Protein AF-A0A6P0DT56-F1 (afdb_monomer_lite)

Radius of gyration: 15.14 Å; chains: 1; bounding box: 26×44×41 Å

pLDDT: mean 78.33, std 18.69, range [40.72, 94.69]

Sequence (68 aa):
MREMDAAWREWLATNVSRGCTQESMIEAMVQGGFEIDAAREIVRRAASETGAAATVAASPEEEARAYH

Structure (mmCIF, N/CA/C/O backbone):
data_AF-A0A6P0DT56-F1
#
_entry.id   AF-A0A6P0DT56-F1
#
loop_
_atom_site.group_PDB
_atom_site.id
_atom_site.type_symbol
_atom_site.label_atom_id
_atom_site.label_alt_id
_atom_site.label_comp_id
_atom_site.label_asym_id
_atom_site.label_entity_id
_atom_site.label_seq_id
_atom_site.pdbx_PDB_ins_code
_atom_site.Cartn_x
_atom_site.Cartn_y
_atom_site.Cartn_z
_atom_site.occupancy
_atom_site.B_iso_or_equiv
_atom_site.auth_seq_id
_atom_site.auth_comp_id
_atom_site.auth_asym_id
_atom_site.auth_atom_id
_atom_site.pdbx_PDB_model_num
ATOM 1 N N . MET A 1 1 ? 13.876 0.162 -11.057 1.00 62.09 1 MET A N 1
ATOM 2 C CA . MET A 1 1 ? 12.520 0.132 -10.482 1.00 62.09 1 MET A CA 1
ATOM 3 C C . MET A 1 1 ? 12.389 -1.155 -9.688 1.00 62.09 1 MET A C 1
ATOM 5 O O . MET A 1 1 ? 12.633 -2.213 -10.259 1.00 62.09 1 MET A O 1
ATOM 9 N N . ARG A 1 2 ? 12.131 -1.070 -8.379 1.00 78.44 2 ARG A N 1
ATOM 10 C CA . ARG A 1 2 ? 11.868 -2.245 -7.534 1.00 78.44 2 ARG A CA 1
ATOM 11 C C . ARG A 1 2 ? 10.535 -2.882 -7.951 1.00 78.44 2 ARG A C 1
ATOM 13 O O . ARG A 1 2 ? 9.580 -2.162 -8.229 1.00 78.44 2 ARG A O 1
ATOM 20 N N . GLU A 1 3 ? 10.467 -4.209 -7.987 1.00 83.25 3 GLU A N 1
ATOM 21 C CA . GLU A 1 3 ? 9.229 -4.949 -8.261 1.00 83.25 3 GLU A CA 1
ATOM 22 C C . GLU A 1 3 ? 8.491 -5.329 -6.969 1.00 83.25 3 GLU A C 1
ATOM 24 O O . GLU A 1 3 ? 9.090 -5.459 -5.899 1.00 83.25 3 GLU A O 1
ATOM 29 N N . MET A 1 4 ? 7.174 -5.527 -7.077 1.00 87.38 4 MET A N 1
ATOM 30 C CA . MET A 1 4 ? 6.327 -5.970 -5.969 1.00 87.38 4 MET A CA 1
ATOM 31 C C . MET A 1 4 ? 6.512 -7.473 -5.709 1.00 87.38 4 MET A C 1
ATOM 33 O O . MET A 1 4 ? 5.813 -8.319 -6.277 1.00 87.38 4 MET A O 1
ATOM 37 N N . ASP A 1 5 ? 7.473 -7.801 -4.846 1.00 90.25 5 ASP A N 1
ATOM 38 C CA . ASP A 1 5 ? 7.769 -9.167 -4.419 1.00 90.25 5 ASP A CA 1
ATOM 39 C C . ASP A 1 5 ? 6.864 -9.651 -3.262 1.00 90.25 5 ASP A C 1
ATOM 41 O O . ASP A 1 5 ? 6.025 -8.919 -2.729 1.00 90.25 5 ASP A O 1
ATOM 45 N N . ALA A 1 6 ? 6.977 -10.935 -2.904 1.00 89.56 6 ALA A N 1
ATOM 46 C CA . ALA A 1 6 ? 6.127 -11.547 -1.883 1.00 89.56 6 ALA A CA 1
ATOM 47 C C . ALA A 1 6 ? 6.317 -10.931 -0.487 1.00 89.56 6 ALA A C 1
ATOM 49 O O . ALA A 1 6 ? 5.337 -10.817 0.247 1.00 89.56 6 ALA A O 1
ATOM 50 N N . ALA A 1 7 ? 7.534 -10.493 -0.147 1.00 90.69 7 ALA A N 1
ATOM 51 C CA . ALA A 1 7 ? 7.817 -9.897 1.153 1.00 90.69 7 ALA A CA 1
ATOM 52 C C . ALA A 1 7 ? 7.148 -8.522 1.281 1.00 90.69 7 ALA A C 1
ATOM 54 O O . ALA A 1 7 ? 6.558 -8.215 2.315 1.00 90.69 7 ALA A O 1
ATOM 55 N N . TRP A 1 8 ? 7.154 -7.719 0.211 1.00 92.25 8 TRP A N 1
ATOM 56 C CA . TRP A 1 8 ? 6.446 -6.434 0.203 1.00 92.25 8 TRP A CA 1
ATOM 57 C C . TRP A 1 8 ? 4.926 -6.585 0.268 1.00 92.25 8 TRP A C 1
ATOM 59 O O . TRP A 1 8 ? 4.272 -5.800 0.954 1.00 92.25 8 TRP A O 1
ATOM 69 N N . ARG A 1 9 ? 4.354 -7.612 -0.375 1.00 90.44 9 ARG A N 1
ATOM 70 C CA . ARG A 1 9 ? 2.915 -7.909 -0.258 1.00 90.44 9 ARG A CA 1
ATOM 71 C C . ARG A 1 9 ? 2.516 -8.272 1.171 1.00 90.44 9 ARG A C 1
ATOM 73 O O . ARG A 1 9 ? 1.517 -7.761 1.670 1.00 90.44 9 ARG A O 1
ATOM 80 N N . GLU A 1 10 ? 3.300 -9.118 1.833 1.00 91.38 10 GLU A N 1
ATOM 81 C CA . GLU A 1 10 ? 3.059 -9.504 3.228 1.00 91.38 10 GLU A CA 1
ATOM 82 C C . GLU A 1 10 ? 3.230 -8.318 4.187 1.00 91.38 10 GLU A C 1
ATOM 84 O O . GLU A 1 10 ? 2.395 -8.093 5.070 1.00 91.38 10 GLU A O 1
ATOM 89 N N . TRP A 1 11 ? 4.271 -7.509 3.976 1.00 93.00 11 TRP A N 1
ATOM 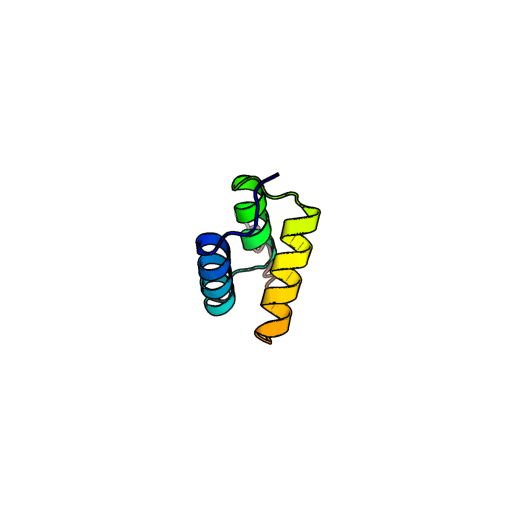90 C CA . TRP A 1 11 ? 4.479 -6.277 4.728 1.00 93.00 11 TRP A CA 1
ATOM 91 C C . TRP A 1 11 ? 3.288 -5.328 4.570 1.00 93.00 11 TRP A C 1
ATOM 93 O O . TRP A 1 11 ? 2.768 -4.834 5.571 1.00 93.00 11 TRP A O 1
ATOM 103 N N . LEU A 1 12 ? 2.802 -5.112 3.346 1.00 91.50 12 LEU A N 1
ATOM 104 C CA . LEU A 1 12 ? 1.682 -4.210 3.090 1.00 91.50 12 LEU A CA 1
ATOM 105 C C . LEU A 1 12 ? 0.403 -4.709 3.769 1.00 91.50 12 LEU A C 1
ATOM 107 O O . LEU A 1 12 ? -0.236 -3.943 4.484 1.00 91.50 12 LEU A O 1
ATOM 111 N N . ALA A 1 13 ? 0.077 -5.996 3.630 1.00 89.25 13 ALA A N 1
ATOM 112 C CA . ALA A 1 13 ? -1.075 -6.599 4.300 1.00 89.25 13 ALA A CA 1
ATOM 113 C C . ALA A 1 13 ? -0.998 -6.439 5.829 1.00 89.25 13 ALA A C 1
ATOM 115 O O . ALA A 1 13 ? -1.986 -6.088 6.475 1.00 89.25 13 ALA A O 1
ATOM 116 N N . THR A 1 14 ? 0.193 -6.617 6.407 1.00 90.19 14 THR A N 1
ATOM 117 C CA . THR A 1 14 ? 0.425 -6.432 7.844 1.00 90.19 14 THR A CA 1
AT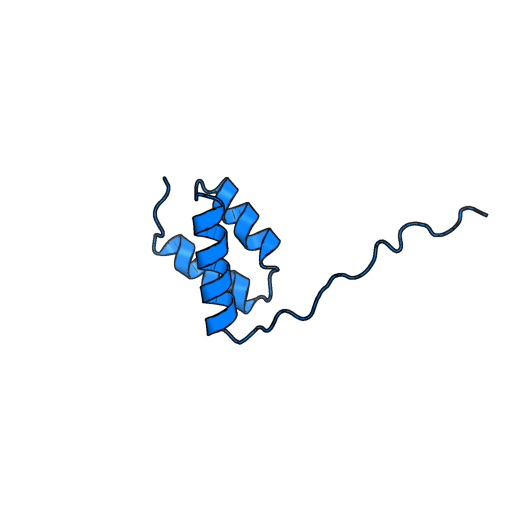OM 118 C C . THR A 1 14 ? 0.221 -4.978 8.276 1.00 90.19 14 THR A C 1
ATOM 120 O O . THR A 1 14 ? -0.414 -4.730 9.298 1.00 90.19 14 THR A O 1
ATOM 123 N N . ASN A 1 15 ? 0.735 -4.005 7.519 1.00 90.12 15 ASN A N 1
ATOM 124 C CA . ASN A 1 15 ? 0.615 -2.582 7.863 1.00 90.12 15 ASN A CA 1
ATOM 125 C C . ASN A 1 15 ? -0.818 -2.072 7.692 1.00 90.12 15 ASN A C 1
ATOM 127 O O . ASN A 1 15 ? -1.318 -1.351 8.555 1.00 90.12 15 ASN A O 1
ATOM 131 N N . VAL A 1 16 ? -1.510 -2.513 6.642 1.00 88.38 16 VAL A N 1
ATOM 132 C CA . VAL A 1 16 ? -2.930 -2.211 6.449 1.00 88.38 16 VAL A CA 1
ATOM 133 C C . VAL A 1 16 ? -3.764 -2.824 7.577 1.00 88.38 16 VAL A C 1
ATOM 135 O O . VAL A 1 16 ? -4.572 -2.125 8.181 1.00 88.38 16 VAL A O 1
ATOM 138 N N . SER A 1 17 ? -3.512 -4.084 7.953 1.00 85.69 17 SER A N 1
ATOM 139 C CA . SER A 1 17 ? -4.204 -4.731 9.079 1.00 85.69 17 SER A CA 1
ATOM 140 C C . SER A 1 17 ? -3.926 -4.063 10.430 1.00 85.69 17 SER A C 1
ATOM 142 O O . SER A 1 17 ? -4.760 -4.151 11.328 1.00 85.69 17 SER A O 1
ATOM 144 N N . ARG A 1 18 ? -2.766 -3.417 10.600 1.00 85.81 18 ARG A N 1
ATOM 145 C CA . ARG A 1 18 ? -2.424 -2.640 11.803 1.00 85.81 18 ARG A CA 1
ATOM 146 C C . ARG A 1 18 ? -3.065 -1.251 11.822 1.00 85.81 18 ARG A C 1
ATOM 148 O O . ARG A 1 18 ? -3.008 -0.592 12.855 1.00 85.81 18 ARG A O 1
ATOM 155 N N . GLY A 1 19 ? -3.653 -0.807 10.710 1.00 85.31 19 GLY A N 1
ATOM 156 C CA . GLY A 1 19 ? -4.208 0.537 10.570 1.00 85.31 19 GLY A CA 1
ATOM 157 C C . GLY A 1 19 ? -3.146 1.621 10.377 1.00 85.31 19 GLY A C 1
ATOM 158 O O . GLY A 1 19 ? -3.379 2.772 10.740 1.00 85.31 19 GLY A O 1
ATOM 159 N N . CYS A 1 20 ? -1.973 1.278 9.832 1.00 87.25 20 CYS A N 1
ATOM 160 C CA . CYS A 1 20 ? -0.972 2.279 9.467 1.00 87.25 20 CYS A CA 1
ATOM 161 C C . CYS A 1 20 ? -1.538 3.262 8.430 1.00 87.25 20 CYS A C 1
ATOM 163 O O . CYS A 1 20 ? -2.357 2.902 7.582 1.00 87.25 20 CYS A O 1
ATOM 165 N N . THR A 1 21 ? -1.082 4.515 8.480 1.00 88.88 21 THR A N 1
ATOM 166 C CA . THR A 1 21 ? -1.509 5.539 7.522 1.00 88.88 21 THR A CA 1
ATOM 167 C C . THR A 1 21 ? -0.963 5.236 6.129 1.00 88.88 21 THR A C 1
ATOM 169 O O . THR A 1 21 ? 0.132 4.691 5.959 1.00 88.88 21 THR A O 1
ATOM 172 N N . GLN A 1 22 ? -1.732 5.615 5.106 1.00 90.75 22 GLN A N 1
ATOM 173 C CA . GLN A 1 22 ? -1.324 5.425 3.713 1.00 90.75 22 GLN A CA 1
ATOM 174 C C . GLN A 1 22 ? -0.017 6.165 3.406 1.00 90.75 22 GLN A C 1
ATOM 176 O O . GLN A 1 22 ? 0.846 5.609 2.737 1.00 90.75 22 GLN A O 1
ATOM 181 N N . GLU A 1 23 ? 0.164 7.374 3.943 1.00 90.88 23 GLU A N 1
ATOM 182 C CA . GLU A 1 23 ? 1.374 8.182 3.748 1.00 90.88 23 GLU A CA 1
ATOM 183 C C . GLU A 1 23 ? 2.631 7.492 4.286 1.00 90.88 23 GLU A C 1
ATOM 185 O O . GLU A 1 23 ? 3.598 7.346 3.538 1.00 90.88 23 GLU A O 1
ATOM 190 N N . SER A 1 24 ? 2.599 6.963 5.515 1.00 90.88 24 SER A N 1
ATOM 191 C CA . SER A 1 24 ? 3.740 6.225 6.071 1.00 90.88 24 SER A CA 1
ATOM 192 C C . SER A 1 24 ? 4.053 4.957 5.275 1.00 90.88 24 SER A C 1
ATOM 194 O O . SER A 1 24 ? 5.220 4.600 5.112 1.00 90.88 24 SER A O 1
ATOM 196 N N . MET A 1 25 ? 3.028 4.284 4.738 1.00 92.88 25 MET A N 1
ATOM 197 C CA . MET A 1 25 ? 3.243 3.114 3.887 1.00 92.88 25 MET A CA 1
ATOM 198 C C . MET A 1 25 ? 3.883 3.486 2.542 1.00 92.88 25 MET A C 1
ATOM 200 O O . MET A 1 25 ? 4.799 2.803 2.086 1.00 92.88 25 MET A O 1
ATOM 204 N N . ILE A 1 26 ? 3.435 4.583 1.927 1.00 94.06 26 ILE A N 1
ATOM 205 C CA . ILE A 1 26 ? 3.986 5.096 0.667 1.00 94.06 26 I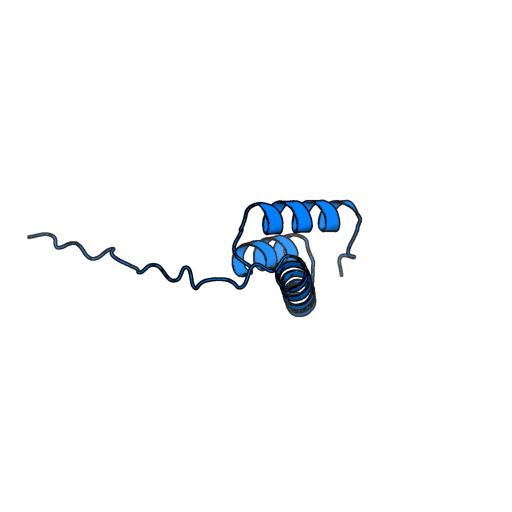LE A CA 1
ATOM 206 C C . ILE A 1 26 ? 5.448 5.510 0.851 1.00 94.06 26 ILE A C 1
ATOM 208 O O . ILE A 1 26 ? 6.284 5.128 0.035 1.00 94.06 26 ILE A O 1
ATOM 212 N N . GLU A 1 27 ? 5.777 6.244 1.918 1.00 94.19 27 GLU A N 1
ATOM 213 C CA . GLU A 1 27 ? 7.159 6.645 2.205 1.00 94.19 27 GLU A CA 1
ATOM 214 C C . GLU A 1 27 ? 8.090 5.439 2.335 1.00 94.19 27 GLU A C 1
ATOM 216 O O . GLU A 1 27 ? 9.143 5.406 1.699 1.00 94.19 27 GLU A O 1
ATOM 221 N N . ALA A 1 28 ? 7.687 4.416 3.094 1.00 93.25 28 ALA A N 1
ATOM 222 C CA . ALA A 1 28 ? 8.482 3.203 3.255 1.00 93.25 28 ALA A CA 1
ATOM 223 C C . ALA A 1 28 ? 8.695 2.463 1.921 1.00 93.25 28 ALA A C 1
ATOM 225 O O . ALA A 1 28 ? 9.789 1.959 1.660 1.00 93.25 28 ALA A O 1
ATOM 226 N N . MET A 1 29 ? 7.686 2.437 1.042 1.00 93.31 29 MET A N 1
ATOM 227 C CA . MET A 1 29 ? 7.830 1.875 -0.304 1.00 93.31 29 MET A CA 1
ATOM 228 C C . MET A 1 29 ? 8.793 2.701 -1.169 1.00 93.31 29 MET A C 1
ATOM 230 O O . MET A 1 29 ? 9.666 2.135 -1.825 1.00 93.31 29 MET A O 1
ATOM 234 N N . VAL A 1 30 ? 8.702 4.031 -1.151 1.00 94.69 30 VAL A N 1
ATOM 235 C CA . VAL A 1 30 ? 9.623 4.894 -1.912 1.00 94.69 30 VAL A CA 1
ATOM 236 C C . VAL A 1 30 ? 11.063 4.728 -1.422 1.00 94.69 30 VAL A C 1
ATOM 238 O O . VAL A 1 30 ? 11.973 4.547 -2.231 1.00 94.69 30 VAL A O 1
ATOM 241 N N . GLN A 1 31 ? 11.275 4.678 -0.105 1.00 93.00 31 GLN A N 1
ATOM 242 C CA . GLN A 1 31 ? 12.584 4.380 0.491 1.00 93.00 31 GLN A CA 1
ATOM 243 C C . GLN A 1 31 ? 13.091 2.978 0.109 1.00 93.00 31 GLN A C 1
ATOM 245 O O . GLN A 1 31 ? 14.291 2.775 -0.067 1.00 93.00 31 GLN A O 1
ATOM 250 N N . GLY A 1 32 ? 12.181 2.018 -0.083 1.00 90.31 32 GLY A N 1
ATOM 251 C CA . GLY A 1 32 ? 12.466 0.680 -0.605 1.00 90.31 32 GLY A CA 1
ATOM 252 C C . GLY A 1 32 ? 12.801 0.623 -2.103 1.00 90.31 32 GLY A C 1
ATOM 253 O O . GLY A 1 32 ? 13.140 -0.452 -2.606 1.00 90.31 32 GLY A O 1
ATOM 254 N N . GLY A 1 33 ? 12.722 1.749 -2.820 1.00 92.19 33 GLY A N 1
ATOM 255 C CA . GLY A 1 33 ? 13.039 1.864 -4.246 1.00 92.19 33 GLY A CA 1
ATOM 256 C C . GLY A 1 33 ? 11.848 1.676 -5.191 1.00 92.19 33 GLY A C 1
ATOM 257 O O . GLY A 1 33 ? 12.052 1.401 -6.381 1.00 92.19 33 GLY A O 1
ATOM 258 N N . PHE A 1 34 ? 10.616 1.777 -4.683 1.00 92.94 34 PHE A N 1
ATOM 259 C CA . PHE A 1 34 ? 9.422 1.882 -5.521 1.00 92.94 34 PHE A CA 1
ATOM 260 C C . PHE A 1 34 ? 9.244 3.313 -6.033 1.00 92.94 34 PHE A C 1
ATOM 262 O O . PHE A 1 34 ? 9.550 4.281 -5.342 1.00 92.94 34 PHE A O 1
ATOM 269 N N . GLU A 1 35 ? 8.682 3.447 -7.230 1.00 93.94 35 GLU A N 1
ATOM 270 C CA . GLU A 1 35 ? 8.257 4.754 -7.730 1.00 93.94 35 GLU A CA 1
ATOM 271 C C . GLU A 1 35 ? 7.070 5.281 -6.922 1.00 93.94 35 GLU A C 1
ATOM 273 O O . GLU A 1 35 ? 6.174 4.520 -6.545 1.00 93.94 35 GLU A O 1
ATOM 278 N N . ILE A 1 36 ? 7.031 6.594 -6.699 1.00 92.25 36 ILE A N 1
ATOM 279 C CA . ILE A 1 36 ? 6.026 7.230 -5.840 1.00 92.25 36 ILE A CA 1
ATOM 280 C C . ILE A 1 36 ? 4.591 7.016 -6.336 1.00 92.25 36 ILE A C 1
ATOM 282 O O . ILE A 1 36 ? 3.696 6.737 -5.537 1.00 92.25 36 ILE A O 1
ATOM 286 N N . ASP A 1 37 ? 4.367 7.079 -7.648 1.00 93.44 37 ASP A N 1
ATOM 287 C CA . ASP A 1 37 ? 3.041 6.865 -8.232 1.00 93.44 37 ASP A CA 1
ATOM 288 C C . ASP A 1 37 ? 2.609 5.397 -8.139 1.00 93.44 37 ASP A C 1
ATOM 290 O O . ASP A 1 37 ? 1.452 5.105 -7.830 1.00 93.44 37 ASP A O 1
ATOM 294 N N . ALA A 1 38 ? 3.553 4.465 -8.311 1.00 91.44 38 ALA A N 1
ATOM 295 C CA . ALA A 1 38 ? 3.296 3.041 -8.134 1.00 91.44 38 ALA A CA 1
ATOM 296 C C . ALA A 1 38 ? 2.968 2.717 -6.668 1.00 91.44 38 ALA A C 1
ATOM 298 O O . ALA A 1 38 ? 1.978 2.040 -6.396 1.00 91.44 38 ALA A O 1
ATOM 299 N N . ALA A 1 39 ? 3.750 3.243 -5.719 1.00 93.00 39 ALA A N 1
ATOM 300 C CA . ALA A 1 39 ? 3.523 3.065 -4.287 1.00 93.00 39 ALA A CA 1
ATOM 301 C C . ALA A 1 39 ? 2.140 3.582 -3.857 1.00 93.00 39 ALA A C 1
ATOM 303 O O . ALA A 1 39 ? 1.409 2.885 -3.153 1.00 93.00 39 ALA A O 1
ATOM 304 N N . ARG A 1 40 ? 1.737 4.765 -4.340 1.00 93.62 40 ARG A N 1
ATOM 305 C CA . ARG A 1 40 ? 0.408 5.347 -4.084 1.00 93.62 40 ARG A CA 1
ATOM 306 C C . ARG A 1 40 ? -0.729 4.453 -4.561 1.00 93.62 40 ARG A C 1
ATOM 308 O O . ARG A 1 40 ? -1.674 4.222 -3.809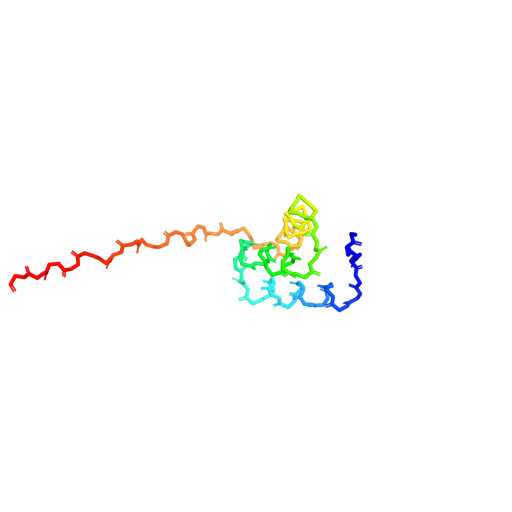 1.00 93.62 40 ARG A O 1
ATOM 315 N N . GLU A 1 41 ? -0.646 3.956 -5.791 1.00 93.56 41 GLU A N 1
ATOM 316 C CA . GLU A 1 41 ? -1.689 3.102 -6.365 1.00 93.56 41 GLU A CA 1
ATOM 317 C C . GLU A 1 41 ? -1.797 1.766 -5.619 1.00 93.56 41 GLU A C 1
ATOM 319 O O . GLU A 1 41 ? -2.894 1.307 -5.301 1.00 93.56 41 GLU A O 1
ATOM 324 N N . ILE A 1 42 ? -0.657 1.165 -5.278 1.00 92.12 42 ILE A N 1
ATOM 325 C CA . ILE A 1 42 ? -0.592 -0.096 -4.535 1.00 92.12 42 ILE A CA 1
ATOM 326 C C . ILE A 1 42 ? -1.229 0.053 -3.148 1.00 92.12 42 ILE A C 1
ATOM 328 O O . ILE A 1 42 ? -2.088 -0.746 -2.771 1.00 92.12 42 ILE A O 1
ATOM 332 N N . VAL A 1 43 ? -0.838 1.086 -2.398 1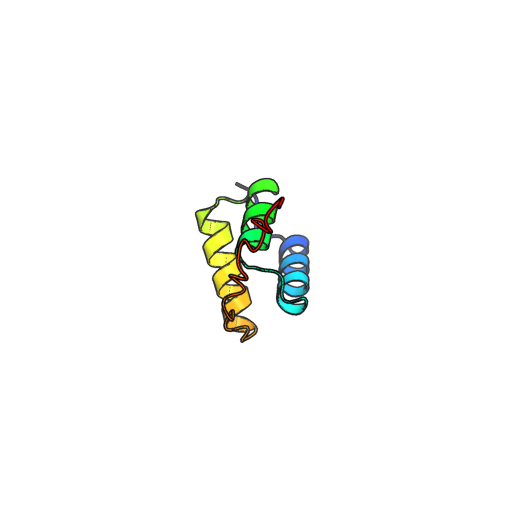.00 91.44 43 VAL A N 1
ATOM 333 C CA . VAL A 1 43 ? -1.352 1.335 -1.045 1.00 91.44 43 VAL A CA 1
ATOM 334 C C . VAL A 1 43 ? -2.848 1.652 -1.076 1.00 91.44 43 VAL A C 1
ATOM 336 O O . VAL A 1 43 ? -3.604 1.121 -0.262 1.00 91.44 43 VAL A O 1
ATOM 339 N N . ARG A 1 44 ? -3.304 2.447 -2.054 1.00 90.81 44 ARG A N 1
ATOM 340 C CA . ARG A 1 44 ? -4.727 2.759 -2.245 1.00 90.81 44 ARG A CA 1
ATOM 341 C C . ARG A 1 44 ? -5.558 1.500 -2.489 1.00 90.81 44 ARG A C 1
ATOM 343 O O . ARG A 1 44 ? -6.636 1.364 -1.905 1.00 90.81 44 ARG A O 1
ATOM 350 N N . ARG A 1 45 ? -5.076 0.584 -3.336 1.00 89.69 45 ARG A N 1
ATOM 351 C CA . ARG A 1 45 ? -5.751 -0.696 -3.603 1.00 89.69 45 ARG A CA 1
ATOM 352 C C . ARG A 1 45 ? -5.840 -1.546 -2.341 1.00 89.69 45 ARG A C 1
ATOM 354 O O . ARG A 1 45 ? -6.945 -1.923 -1.965 1.00 89.69 45 ARG A O 1
ATOM 361 N N . ALA A 1 46 ? -4.727 -1.729 -1.633 1.00 87.31 46 ALA A N 1
ATOM 362 C CA . ALA A 1 46 ? -4.696 -2.535 -0.413 1.00 87.31 46 ALA A CA 1
ATOM 363 C C . ALA A 1 46 ? -5.604 -1.973 0.702 1.00 87.31 46 ALA A C 1
ATOM 365 O O . ALA A 1 46 ? -6.283 -2.727 1.403 1.00 87.31 46 ALA A O 1
ATOM 366 N N . ALA A 1 47 ? -5.680 -0.644 0.839 1.00 84.62 47 ALA A N 1
ATOM 367 C CA . ALA A 1 47 ? -6.591 0.009 1.780 1.00 84.62 47 ALA A CA 1
ATOM 368 C C . ALA A 1 47 ? -8.070 -0.168 1.386 1.00 84.62 47 ALA A C 1
ATOM 370 O O . ALA A 1 47 ? -8.920 -0.396 2.249 1.00 84.62 47 ALA A O 1
ATOM 371 N N . SER A 1 48 ? -8.367 -0.109 0.083 1.00 83.31 48 SER A N 1
ATOM 372 C CA . SER A 1 48 ? -9.721 -0.295 -0.455 1.00 83.31 48 SER A CA 1
ATOM 373 C C . SER A 1 48 ? -10.212 -1.737 -0.297 1.00 83.31 48 SER A C 1
ATOM 375 O O . SER A 1 48 ? -11.369 -1.954 0.050 1.00 83.31 48 SER A O 1
ATOM 377 N N . GLU A 1 49 ? -9.333 -2.720 -0.496 1.00 77.12 49 GLU A N 1
ATOM 378 C CA . GLU A 1 49 ? -9.631 -4.149 -0.315 1.00 77.12 49 GLU A CA 1
ATOM 379 C C . GLU A 1 49 ? -9.886 -4.515 1.155 1.00 77.12 49 GLU A C 1
ATOM 381 O O . GLU A 1 49 ? -10.668 -5.420 1.438 1.00 77.12 49 GLU A O 1
ATOM 386 N N . THR A 1 50 ? -9.279 -3.786 2.096 1.00 67.69 50 THR A N 1
ATOM 387 C CA . THR A 1 50 ? -9.410 -4.061 3.538 1.00 67.69 50 THR A CA 1
ATOM 388 C C . THR A 1 50 ? -10.575 -3.303 4.193 1.00 67.69 50 THR A C 1
ATOM 390 O O . THR A 1 50 ? -10.879 -3.519 5.363 1.00 67.69 50 THR A O 1
ATOM 393 N N . GLY A 1 51 ? -11.272 -2.423 3.463 1.00 55.41 51 GLY A N 1
ATOM 394 C CA . GLY A 1 51 ? -12.415 -1.678 4.006 1.00 55.41 51 GLY A CA 1
ATOM 395 C C . GLY A 1 51 ? -12.041 -0.680 5.108 1.00 55.41 51 GLY A C 1
ATOM 396 O O . GLY A 1 51 ? -12.906 -0.239 5.863 1.00 55.41 51 GLY A O 1
ATOM 397 N N . ALA A 1 52 ? -10.769 -0.286 5.193 1.00 51.00 52 ALA A N 1
ATOM 398 C CA . ALA A 1 52 ? -10.333 0.819 6.034 1.00 51.00 52 ALA A CA 1
ATOM 399 C C . ALA A 1 52 ? -10.552 2.122 5.259 1.00 51.00 52 ALA A C 1
ATOM 401 O O . ALA A 1 52 ? -9.624 2.718 4.711 1.00 51.00 52 ALA A O 1
ATOM 402 N N . ALA A 1 53 ? -11.813 2.556 5.187 1.00 44.97 53 ALA A N 1
ATOM 403 C CA . ALA A 1 53 ? -12.123 3.952 4.927 1.00 44.97 53 ALA A CA 1
ATOM 404 C C . ALA A 1 53 ? -11.380 4.769 5.991 1.00 44.97 53 ALA A C 1
ATOM 406 O O . ALA A 1 53 ? -11.774 4.793 7.155 1.00 44.97 53 ALA A O 1
ATOM 407 N N . ALA A 1 54 ? -10.243 5.340 5.595 1.00 47.12 54 ALA A N 1
ATOM 408 C CA . ALA A 1 54 ? -9.383 6.129 6.450 1.00 47.12 54 ALA A CA 1
ATOM 409 C C . ALA A 1 54 ? -10.190 7.314 6.984 1.00 47.12 54 ALA A C 1
ATOM 411 O O . ALA A 1 54 ? -10.390 8.321 6.305 1.00 47.12 54 ALA A O 1
ATOM 412 N N . THR A 1 55 ? -10.674 7.178 8.214 1.00 40.72 55 THR A N 1
ATOM 413 C CA . THR A 1 55 ? -11.035 8.311 9.044 1.00 40.72 55 THR A CA 1
ATOM 414 C C . THR A 1 55 ? -9.761 9.111 9.240 1.00 40.72 55 THR A C 1
ATOM 416 O O . THR A 1 55 ? -8.859 8.680 9.952 1.00 40.72 55 THR A O 1
ATOM 419 N N . VAL A 1 56 ? -9.684 10.224 8.515 1.00 49.44 56 VAL A N 1
ATOM 420 C CA . VAL A 1 56 ? -8.901 11.428 8.794 1.00 49.44 56 VAL A CA 1
ATOM 421 C C . VAL A 1 56 ? -8.340 11.469 10.221 1.00 49.44 56 VAL A C 1
ATOM 423 O O . VAL A 1 56 ? -8.927 12.054 11.122 1.00 49.44 56 VAL A O 1
ATOM 426 N N . ALA A 1 57 ? -7.160 10.887 10.424 1.00 47.78 57 ALA A N 1
ATOM 427 C CA . ALA A 1 57 ? -6.314 11.202 11.568 1.00 47.78 57 ALA A CA 1
ATOM 428 C C . ALA A 1 57 ? -5.430 12.401 11.195 1.00 47.78 57 ALA A C 1
ATOM 430 O O . ALA A 1 57 ? -4.212 12.361 11.308 1.00 47.78 57 ALA A O 1
ATOM 431 N N . ALA A 1 58 ? -6.069 13.472 10.722 1.00 46.44 58 ALA A N 1
ATOM 432 C CA . ALA A 1 58 ? -5.580 14.807 10.998 1.00 46.44 58 ALA A CA 1
ATOM 433 C C . ALA A 1 58 ? -6.051 15.110 12.423 1.00 46.44 58 ALA A C 1
ATOM 435 O O . ALA A 1 58 ? -7.143 15.633 12.635 1.00 46.44 58 ALA A O 1
ATOM 436 N N . SER A 1 59 ? -5.281 14.664 13.413 1.00 42.59 59 SER A N 1
ATOM 437 C CA . SER A 1 59 ? -5.375 15.248 14.745 1.00 42.59 59 SER A CA 1
ATOM 438 C C . SER A 1 59 ? -4.275 16.289 14.887 1.00 42.59 59 SER A C 1
ATOM 440 O O . SER A 1 59 ? -3.183 16.109 14.349 1.00 42.59 59 SER A O 1
ATOM 442 N N . PRO A 1 60 ? -4.636 17.417 15.503 1.00 46.19 60 PRO A N 1
ATOM 443 C CA . PRO A 1 60 ? -4.145 18.736 15.173 1.00 46.19 60 PRO A CA 1
ATOM 444 C C . PRO A 1 60 ? -2.787 18.960 15.815 1.00 46.19 60 PRO A C 1
ATOM 446 O O . PRO A 1 60 ? -2.470 18.388 16.858 1.00 46.19 60 PRO A O 1
ATOM 449 N N . GLU A 1 61 ? -2.016 19.855 15.219 1.00 49.03 61 GLU A N 1
ATOM 450 C CA . GLU A 1 61 ? -0.911 20.533 15.880 1.00 49.03 61 GLU A CA 1
ATOM 451 C C . GLU A 1 61 ? -1.407 21.340 17.100 1.00 49.03 61 GLU A C 1
ATOM 453 O O . GLU A 1 61 ? -1.498 22.562 17.085 1.00 49.03 61 GLU A O 1
ATOM 458 N N . GLU A 1 62 ? -1.735 20.662 18.200 1.00 49.31 62 GLU A N 1
ATOM 459 C CA . GLU A 1 62 ? -1.986 21.273 19.508 1.00 49.31 62 GLU A CA 1
ATOM 460 C C . GLU A 1 62 ? -0.653 21.455 20.267 1.00 49.31 62 GLU A C 1
ATOM 462 O O . GLU A 1 62 ? -0.518 21.115 21.439 1.00 49.31 62 GLU A O 1
ATOM 467 N N . GLU A 1 63 ? 0.360 22.000 19.580 1.00 50.03 63 GLU A N 1
ATOM 468 C CA . GLU A 1 63 ? 1.660 22.393 20.150 1.00 50.03 63 GLU A CA 1
ATOM 469 C C . GLU A 1 63 ? 1.831 23.922 20.145 1.00 50.03 63 GLU A C 1
ATOM 471 O O . GLU A 1 63 ? 2.809 24.487 19.668 1.00 50.03 63 GLU A O 1
ATOM 476 N N . ALA A 1 64 ? 0.857 24.626 20.717 1.00 48.44 64 ALA A N 1
ATOM 477 C CA . ALA A 1 64 ? 1.048 26.011 21.144 1.00 48.44 64 ALA A CA 1
ATOM 478 C C . ALA A 1 64 ? 0.353 26.262 22.486 1.00 48.44 64 ALA A C 1
ATOM 480 O O . ALA A 1 64 ? -0.379 27.234 22.676 1.00 48.44 64 ALA A O 1
ATOM 481 N N . ARG A 1 65 ? 0.595 25.373 23.458 1.00 48.56 65 ARG A N 1
ATOM 482 C CA . ARG A 1 65 ? 0.322 25.670 24.864 1.00 48.56 65 ARG A CA 1
ATOM 483 C C . ARG A 1 65 ? 1.333 26.710 25.339 1.00 48.56 65 ARG A C 1
ATOM 485 O O . ARG A 1 65 ? 2.416 26.380 25.802 1.00 48.56 65 ARG A O 1
ATOM 492 N N . ALA A 1 66 ? 0.942 27.966 25.155 1.00 49.44 66 ALA A N 1
ATOM 493 C CA . ALA A 1 66 ? 1.087 29.054 26.110 1.00 49.44 66 ALA A CA 1
ATOM 494 C C . ALA A 1 66 ? 2.170 28.848 27.188 1.00 49.44 66 ALA A C 1
ATOM 496 O O . ALA A 1 66 ? 1.916 28.246 28.232 1.00 49.44 66 ALA A O 1
ATOM 497 N N . TYR A 1 67 ? 3.345 29.434 26.958 1.00 50.09 67 TYR A N 1
ATOM 498 C CA . TYR A 1 67 ? 4.150 29.973 28.049 1.00 50.09 67 TYR A CA 1
ATOM 499 C C . TYR A 1 67 ? 3.469 31.267 28.516 1.00 50.09 67 TYR A C 1
ATOM 501 O O . TYR A 1 67 ? 3.495 32.273 27.807 1.00 50.09 67 TYR A O 1
ATOM 509 N N . HIS A 1 68 ? 2.827 31.207 29.681 1.00 59.91 68 HIS A N 1
ATOM 510 C CA . HIS A 1 68 ? 2.449 32.357 30.501 1.00 59.91 68 HIS A CA 1
ATOM 511 C C . HIS A 1 68 ? 3.118 32.191 31.868 1.00 59.91 68 HIS A C 1
ATOM 513 O O . HIS A 1 68 ? 3.254 31.028 32.310 1.00 59.91 68 HIS A O 1
#

Foldseek 3Di:
DDDCDPVLVVVLLVCLVVVHDLVVQLVVVVVVVDDSVVSSVVSVVSNVVVVCPPDDPCPDPPPPPDDD

Secondary structure (DSSP, 8-state):
-----HHHHHHHHHHHHTT--HHHHHHHHHHTT--HHHHHHHHHHHHHHTT-----------------

Organism: Rhizobium leguminosarum (NCB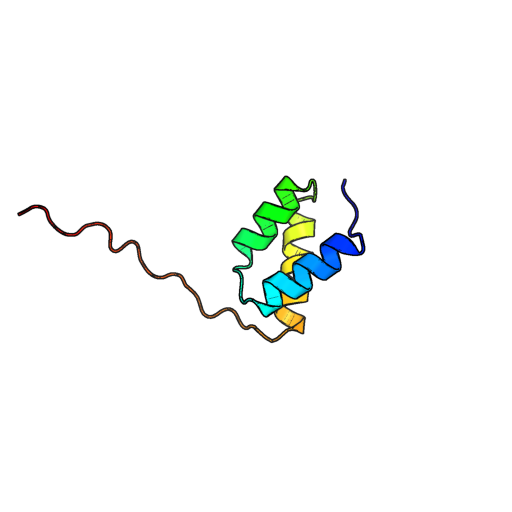I:txid384)